Protein AF-A0A662GGZ2-F1 (afdb_monomer_lite)

Structure (mmCIF, N/CA/C/O backbone):
data_AF-A0A662GGZ2-F1
#
_entry.id   AF-A0A662GGZ2-F1
#
loop_
_atom_site.group_PDB
_atom_site.id
_atom_site.type_symbol
_atom_site.label_atom_id
_atom_site.label_alt_id
_atom_site.label_comp_id
_atom_site.label_asym_id
_atom_site.label_entity_id
_atom_site.label_seq_id
_atom_site.pdbx_PDB_ins_code
_atom_site.Cartn_x
_atom_site.Cartn_y
_atom_site.Cartn_z
_atom_site.occupancy
_atom_site.B_iso_or_equiv
_atom_site.auth_seq_id
_atom_site.auth_comp_id
_atom_site.auth_asym_id
_atom_site.auth_atom_id
_atom_site.pdbx_PDB_model_num
ATOM 1 N N . MET A 1 1 ? -4.501 -16.540 9.269 1.00 79.62 1 MET A N 1
ATOM 2 C CA . MET A 1 1 ? -4.174 -15.303 10.007 1.00 79.62 1 MET A CA 1
ATOM 3 C C . MET A 1 1 ? -4.924 -14.098 9.445 1.00 79.62 1 MET A C 1
ATOM 5 O O . MET A 1 1 ? -5.728 -13.538 10.168 1.00 79.62 1 MET A O 1
ATOM 9 N N . THR A 1 2 ? -4.788 -13.771 8.157 1.00 81.56 2 THR A N 1
ATOM 10 C CA . THR A 1 2 ? -5.444 -12.617 7.498 1.00 81.56 2 THR A CA 1
ATOM 11 C C . THR A 1 2 ? -6.959 -12.520 7.723 1.00 81.56 2 THR A C 1
ATOM 13 O O . THR A 1 2 ? -7.440 -11.517 8.234 1.00 81.56 2 THR A O 1
ATOM 16 N N . LYS A 1 3 ? -7.718 -13.597 7.454 1.00 87.25 3 LYS A N 1
ATOM 17 C CA . LYS A 1 3 ? -9.175 -13.629 7.712 1.00 87.25 3 LYS A CA 1
ATOM 18 C C . LYS A 1 3 ? -9.536 -13.422 9.186 1.00 87.25 3 LYS A C 1
ATOM 20 O O . LYS A 1 3 ? -10.584 -12.872 9.485 1.00 87.25 3 LYS A O 1
ATOM 25 N N . MET A 1 4 ? -8.676 -13.876 10.099 1.00 86.25 4 MET A N 1
ATOM 26 C CA . MET A 1 4 ? -8.883 -13.719 11.540 1.00 86.25 4 MET A CA 1
ATOM 27 C C . MET A 1 4 ? -8.657 -12.267 11.965 1.00 86.25 4 MET A C 1
ATOM 29 O O . MET A 1 4 ? -9.461 -11.752 12.727 1.00 86.25 4 MET A O 1
ATOM 33 N N . LEU A 1 5 ? -7.614 -11.604 11.454 1.00 83.12 5 LEU A N 1
ATOM 34 C CA . LEU A 1 5 ? -7.378 -10.177 11.701 1.00 83.12 5 LEU A CA 1
ATOM 35 C C . LEU A 1 5 ? -8.572 -9.348 11.218 1.00 83.12 5 LEU A C 1
ATOM 37 O O . LEU A 1 5 ? -9.164 -8.615 12.004 1.00 83.12 5 LEU A O 1
ATOM 41 N N . TYR A 1 6 ? -9.012 -9.574 9.980 1.00 86.12 6 TYR A N 1
ATOM 42 C CA . TYR A 1 6 ? -10.186 -8.892 9.439 1.00 86.12 6 TYR A CA 1
ATOM 43 C C . TYR A 1 6 ? -11.462 -9.159 10.257 1.00 86.12 6 TYR A C 1
ATOM 45 O O . TYR A 1 6 ? -12.184 -8.230 10.603 1.00 86.12 6 TYR A O 1
ATOM 53 N N . ALA A 1 7 ? -11.710 -10.412 10.662 1.00 89.12 7 ALA A N 1
ATOM 54 C CA . ALA A 1 7 ? -12.854 -10.765 11.512 1.00 89.12 7 ALA A CA 1
ATOM 55 C C . ALA A 1 7 ? -12.814 -10.125 12.916 1.00 89.12 7 ALA A C 1
ATOM 57 O O . ALA A 1 7 ? -13.834 -10.106 13.600 1.00 89.12 7 ALA A O 1
ATOM 58 N N . ASN A 1 8 ? -11.659 -9.608 13.347 1.00 83.38 8 ASN A N 1
ATOM 59 C CA . ASN A 1 8 ? -11.489 -8.846 14.585 1.00 83.38 8 ASN A CA 1
ATOM 60 C C . ASN A 1 8 ? -11.429 -7.324 14.333 1.00 83.38 8 ASN A C 1
ATOM 62 O O . ASN A 1 8 ? -10.942 -6.586 15.185 1.00 83.38 8 ASN A O 1
ATOM 66 N N . ASN A 1 9 ? -11.939 -6.856 13.187 1.00 83.38 9 ASN A N 1
ATOM 67 C CA . ASN A 1 9 ? -12.001 -5.449 12.776 1.00 83.38 9 ASN A CA 1
ATOM 68 C C . ASN A 1 9 ? -10.637 -4.762 12.594 1.00 83.38 9 ASN A C 1
ATOM 70 O O . ASN A 1 9 ? -10.553 -3.536 12.668 1.00 83.38 9 ASN A O 1
ATOM 74 N N . PHE A 1 10 ? -9.573 -5.525 12.340 1.00 80.62 10 PHE A N 1
ATOM 75 C CA . PHE A 1 10 ? -8.313 -4.945 11.885 1.00 80.62 10 PHE A CA 1
ATOM 76 C C . PHE A 1 10 ? -8.374 -4.675 10.381 1.00 80.62 10 PHE A C 1
ATOM 78 O O . PHE A 1 10 ? -8.867 -5.513 9.620 1.00 80.62 10 PHE A O 1
ATOM 85 N N . ASP A 1 11 ? -7.829 -3.533 9.958 1.00 83.12 11 ASP A N 1
ATOM 86 C CA . ASP A 1 11 ? -7.547 -3.296 8.544 1.00 83.12 11 ASP A CA 1
ATOM 87 C C . ASP A 1 11 ? -6.455 -4.257 8.055 1.00 83.12 11 ASP A C 1
ATOM 89 O O . ASP A 1 11 ? -5.533 -4.622 8.795 1.00 83.12 11 ASP A O 1
ATOM 93 N N . VAL A 1 12 ? -6.571 -4.679 6.800 1.00 88.12 12 VAL A N 1
ATOM 94 C CA . VAL A 1 12 ? -5.596 -5.540 6.136 1.00 88.12 12 VAL A CA 1
ATOM 95 C C . VAL A 1 12 ? -5.177 -4.872 4.835 1.00 88.12 12 VAL A C 1
ATOM 97 O O . VAL A 1 12 ? -5.900 -4.897 3.840 1.00 88.12 12 VAL A O 1
ATOM 100 N N . GLY A 1 13 ? -3.965 -4.324 4.844 1.00 90.88 13 GLY A N 1
ATOM 101 C CA . GLY A 1 13 ? -3.326 -3.753 3.666 1.00 90.88 13 GLY A CA 1
ATOM 102 C C . GLY A 1 13 ? -2.321 -4.695 3.002 1.00 90.88 13 GLY A C 1
ATOM 103 O O . GLY A 1 13 ? -1.842 -5.658 3.608 1.00 90.88 13 GLY A O 1
ATOM 104 N N . LEU A 1 14 ? -1.962 -4.391 1.753 1.00 91.62 14 LEU A N 1
ATOM 105 C CA . LEU A 1 14 ? -0.874 -5.079 1.051 1.00 91.62 14 LEU A CA 1
ATOM 106 C C . LEU A 1 14 ? 0.463 -4.376 1.311 1.00 91.62 14 LEU A C 1
ATOM 108 O O . LEU A 1 14 ? 0.640 -3.209 0.961 1.00 91.62 14 LEU A O 1
ATOM 112 N N . HIS A 1 15 ? 1.431 -5.111 1.852 1.00 89.75 15 HIS A N 1
ATOM 113 C CA . HIS A 1 15 ? 2.826 -4.680 1.911 1.00 89.75 15 HIS A CA 1
ATOM 114 C C . HIS A 1 15 ? 3.544 -5.100 0.618 1.00 89.75 15 HIS A C 1
ATOM 116 O O . HIS A 1 15 ? 3.550 -6.287 0.297 1.00 89.75 15 HIS A O 1
ATOM 122 N N . TYR A 1 16 ? 4.105 -4.158 -0.148 1.00 89.06 16 TYR A N 1
ATOM 123 C CA . TYR A 1 16 ? 4.585 -4.422 -1.511 1.00 89.06 16 TYR A CA 1
ATOM 124 C C . TYR A 1 16 ? 6.048 -4.024 -1.763 1.00 89.06 16 TYR A C 1
ATOM 126 O O . TYR A 1 16 ? 6.557 -3.032 -1.237 1.00 89.06 16 TYR A O 1
ATOM 134 N N . GLU A 1 17 ? 6.691 -4.793 -2.652 1.00 88.62 17 GLU A N 1
ATOM 135 C CA . GLU A 1 17 ? 8.090 -4.638 -3.097 1.00 88.62 17 GLU A CA 1
ATOM 136 C C . GLU A 1 17 ? 8.273 -4.775 -4.618 1.00 88.62 17 GLU A C 1
ATOM 138 O O . GLU A 1 17 ? 9.361 -5.060 -5.125 1.00 88.62 17 GLU A O 1
ATOM 143 N N . MET A 1 18 ? 7.191 -4.588 -5.373 1.00 89.19 18 MET A N 1
ATOM 144 C CA . MET A 1 18 ? 7.147 -4.972 -6.785 1.00 89.19 18 MET A CA 1
ATOM 145 C C . MET A 1 18 ? 8.113 -4.188 -7.669 1.00 89.19 18 MET A C 1
ATOM 147 O O . MET A 1 18 ? 8.566 -4.728 -8.671 1.00 89.19 18 MET A O 1
ATOM 151 N N . LEU A 1 19 ? 8.477 -2.951 -7.310 1.00 90.06 19 LEU A N 1
ATOM 152 C CA . LEU A 1 19 ? 9.427 -2.180 -8.112 1.00 90.06 19 LEU A CA 1
ATOM 153 C C . LEU A 1 19 ? 10.836 -2.770 -8.031 1.00 90.06 19 LEU A C 1
ATOM 155 O O . LEU A 1 19 ? 11.530 -2.837 -9.042 1.00 90.06 19 LEU A O 1
ATOM 159 N N . PHE A 1 20 ? 11.233 -3.240 -6.849 1.00 87.62 20 PHE A N 1
ATOM 160 C CA . PHE A 1 20 ? 12.496 -3.947 -6.669 1.00 87.62 20 PHE A CA 1
ATOM 161 C C . PHE A 1 20 ? 12.488 -5.300 -7.397 1.00 87.62 20 PHE A C 1
ATOM 163 O O . PHE A 1 20 ? 13.406 -5.589 -8.162 1.00 87.62 20 PHE A O 1
ATOM 170 N N . PHE A 1 21 ? 11.433 -6.105 -7.225 1.00 87.38 21 PHE A N 1
ATOM 171 C CA . PHE A 1 21 ? 11.331 -7.421 -7.873 1.00 87.38 21 PHE A CA 1
ATOM 172 C C . PHE A 1 21 ? 11.188 -7.355 -9.397 1.00 87.38 21 PHE A C 1
ATOM 174 O O . PHE A 1 21 ? 11.595 -8.285 -10.091 1.00 87.38 21 PHE A O 1
ATOM 181 N N . ALA A 1 22 ? 10.653 -6.256 -9.927 1.00 91.50 22 ALA A N 1
ATOM 182 C CA . ALA A 1 22 ? 10.554 -6.006 -11.360 1.00 91.50 22 ALA A CA 1
ATOM 183 C C . ALA A 1 22 ? 11.845 -5.437 -11.977 1.00 91.50 22 ALA A C 1
ATOM 185 O O . ALA A 1 22 ? 11.798 -4.955 -13.108 1.00 91.50 22 ALA A O 1
ATOM 186 N N . ASP A 1 23 ? 12.970 -5.432 -11.251 1.00 91.25 23 ASP A N 1
ATOM 187 C CA . ASP A 1 23 ? 14.229 -4.803 -11.681 1.00 91.25 23 ASP A CA 1
ATOM 188 C C . ASP A 1 23 ? 14.018 -3.347 -12.139 1.00 91.25 23 ASP A C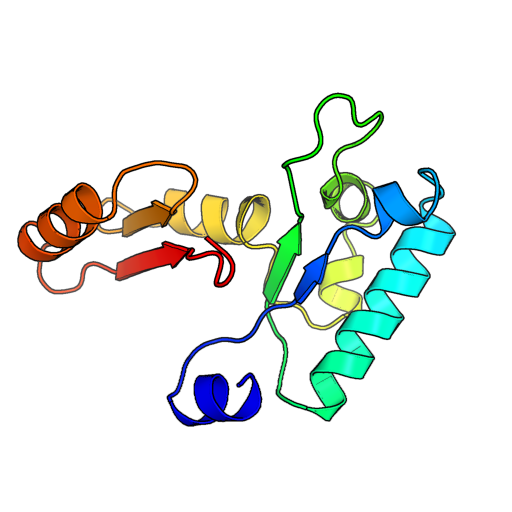 1
ATOM 190 O O . ASP A 1 23 ? 14.484 -2.898 -13.185 1.00 91.25 23 ASP A O 1
ATOM 194 N N . TYR A 1 24 ? 13.220 -2.607 -11.364 1.00 91.12 24 TYR A N 1
ATOM 195 C CA . TYR A 1 24 ? 12.852 -1.213 -11.619 1.00 91.12 24 TYR A CA 1
ATOM 196 C C . TYR A 1 24 ? 12.097 -0.972 -12.936 1.00 91.12 24 TYR A C 1
ATOM 198 O O . TYR A 1 24 ? 11.995 0.166 -13.407 1.00 91.12 24 TYR A O 1
ATOM 206 N N . ASN A 1 25 ? 11.504 -2.018 -13.517 1.00 94.56 25 ASN A N 1
ATOM 207 C CA . ASN A 1 25 ? 10.551 -1.887 -14.608 1.00 94.56 25 ASN A CA 1
ATOM 208 C C . ASN A 1 25 ? 9.174 -1.485 -14.062 1.00 94.56 25 ASN A C 1
ATOM 210 O O . ASN A 1 25 ? 8.426 -2.309 -13.540 1.00 94.56 25 ASN A O 1
ATOM 214 N N . PHE A 1 26 ? 8.830 -0.208 -14.221 1.00 94.31 26 PHE A N 1
ATOM 215 C CA . PHE A 1 26 ? 7.596 0.374 -13.686 1.00 94.31 26 PHE A CA 1
ATOM 216 C C . PHE A 1 26 ? 6.326 -0.295 -14.217 1.00 94.31 26 PHE A C 1
ATOM 218 O O . PHE A 1 26 ? 5.447 -0.616 -13.428 1.00 94.31 26 PHE A O 1
ATOM 225 N N . SER A 1 27 ? 6.246 -0.582 -15.520 1.00 95.50 27 SER A N 1
ATOM 226 C CA . SER A 1 27 ? 5.055 -1.224 -16.094 1.00 95.50 27 SER A CA 1
ATOM 227 C C . SER A 1 27 ? 4.833 -2.618 -15.507 1.00 95.50 27 SER A C 1
ATOM 229 O O . SER A 1 27 ? 3.706 -2.983 -15.189 1.00 95.50 27 SER A O 1
ATOM 231 N N . VAL A 1 28 ? 5.911 -3.387 -15.331 1.00 96.50 28 VAL A N 1
ATOM 232 C CA . VAL A 1 28 ? 5.836 -4.724 -14.728 1.00 96.50 28 VAL A CA 1
ATOM 233 C C . VAL A 1 28 ? 5.486 -4.627 -13.242 1.00 96.50 28 VAL A C 1
ATOM 235 O O . VAL A 1 28 ? 4.667 -5.403 -12.759 1.00 96.50 28 VAL A O 1
ATOM 238 N N . ALA A 1 29 ? 6.065 -3.664 -12.522 1.00 94.69 29 ALA A N 1
ATOM 239 C CA . ALA A 1 29 ? 5.776 -3.437 -11.110 1.00 94.69 29 ALA A CA 1
ATOM 240 C C . ALA A 1 29 ? 4.307 -3.055 -10.866 1.00 94.69 29 ALA A C 1
ATOM 242 O O . ALA A 1 29 ? 3.696 -3.558 -9.925 1.00 94.69 29 ALA A O 1
ATOM 243 N N . GLU A 1 30 ? 3.731 -2.205 -11.720 1.00 95.50 30 GLU A N 1
ATOM 244 C CA . GLU A 1 30 ? 2.312 -1.839 -11.674 1.00 95.50 30 GLU A CA 1
ATOM 245 C C . GLU A 1 30 ? 1.412 -3.053 -11.930 1.00 95.50 30 GLU A C 1
ATOM 247 O O . GLU A 1 30 ? 0.484 -3.302 -11.160 1.00 95.50 30 GLU A O 1
ATOM 252 N N . ASP A 1 31 ? 1.715 -3.854 -12.956 1.00 96.25 31 ASP A N 1
ATOM 253 C CA . ASP A 1 31 ? 0.958 -5.072 -13.261 1.00 96.25 31 ASP A CA 1
ATOM 254 C C . ASP A 1 31 ? 1.007 -6.090 -12.112 1.00 96.25 31 ASP A C 1
ATOM 256 O O . ASP A 1 31 ? 0.000 -6.740 -11.816 1.00 96.25 31 ASP A O 1
ATOM 260 N N . LEU A 1 32 ? 2.164 -6.238 -11.460 1.00 95.31 32 LEU A N 1
ATOM 261 C CA . LEU A 1 32 ? 2.326 -7.099 -10.287 1.00 95.31 32 LEU A CA 1
ATOM 262 C C . LEU A 1 32 ? 1.543 -6.565 -9.087 1.00 95.31 32 LEU A C 1
ATOM 264 O O . LEU A 1 32 ? 0.809 -7.328 -8.466 1.00 95.31 32 LEU A O 1
ATOM 268 N N . LEU A 1 33 ? 1.621 -5.260 -8.804 1.00 94.94 33 LEU A N 1
ATOM 269 C CA . LEU A 1 33 ? 0.850 -4.654 -7.718 1.00 94.94 33 LEU A CA 1
ATOM 270 C C . LEU A 1 33 ? -0.656 -4.878 -7.916 1.00 94.94 33 LEU A C 1
ATOM 272 O O . LEU A 1 33 ? -1.343 -5.274 -6.979 1.00 94.94 33 LEU A O 1
ATOM 276 N N . ILE A 1 34 ? -1.168 -4.664 -9.134 1.00 95.62 34 ILE A N 1
ATOM 277 C CA . ILE A 1 34 ? -2.587 -4.874 -9.451 1.00 95.62 34 ILE A CA 1
ATOM 278 C C . ILE A 1 34 ? -2.990 -6.331 -9.197 1.00 95.62 34 ILE A C 1
ATOM 280 O O . ILE A 1 34 ? -4.040 -6.591 -8.607 1.00 95.62 34 ILE A O 1
ATOM 284 N N . LYS A 1 35 ? -2.168 -7.290 -9.638 1.00 96.00 35 LYS A N 1
ATOM 285 C CA . LYS A 1 35 ? -2.431 -8.720 -9.432 1.00 96.00 35 LYS A CA 1
ATOM 286 C C . LYS A 1 35 ? -2.455 -9.081 -7.953 1.00 96.00 35 LYS A C 1
ATOM 288 O O . LYS A 1 35 ? -3.390 -9.752 -7.528 1.00 96.00 35 LYS A O 1
ATOM 293 N N . ASP A 1 36 ? -1.491 -8.601 -7.181 1.00 95.00 36 ASP A N 1
ATOM 294 C CA . ASP A 1 36 ? -1.361 -8.954 -5.768 1.00 95.00 36 ASP A CA 1
ATOM 295 C C . ASP A 1 36 ? -2.454 -8.320 -4.906 1.00 95.00 36 ASP A C 1
ATOM 297 O O . ASP A 1 36 ? -3.000 -8.982 -4.022 1.00 95.00 36 ASP A O 1
ATOM 301 N N . VAL A 1 37 ? -2.850 -7.076 -5.204 1.00 95.94 37 VAL A N 1
ATOM 302 C CA . VAL A 1 37 ? -4.011 -6.443 -4.560 1.00 95.94 37 VAL A CA 1
ATOM 303 C C . VAL A 1 37 ? -5.272 -7.263 -4.824 1.00 95.94 37 VAL A C 1
ATOM 305 O O . VAL A 1 37 ? -6.013 -7.564 -3.890 1.00 95.94 37 VAL A O 1
ATOM 308 N N . ASN A 1 38 ? -5.509 -7.669 -6.073 1.00 96.25 38 ASN A N 1
ATOM 309 C CA . ASN A 1 38 ? -6.686 -8.467 -6.419 1.00 96.25 38 ASN A CA 1
ATOM 310 C C . ASN A 1 38 ? -6.648 -9.864 -5.785 1.00 96.25 38 ASN A C 1
ATOM 312 O O . ASN A 1 38 ? -7.659 -10.322 -5.263 1.00 96.25 38 ASN A O 1
ATOM 316 N N . LEU A 1 39 ? -5.478 -10.503 -5.740 1.00 95.81 39 LEU A N 1
ATOM 317 C CA . LEU A 1 39 ? -5.309 -11.799 -5.087 1.00 95.81 39 LEU A CA 1
ATOM 318 C C . LEU A 1 39 ? -5.596 -11.723 -3.580 1.00 95.81 39 LEU A C 1
ATOM 320 O O . LEU A 1 39 ? -6.213 -12.626 -3.018 1.00 95.81 39 LEU A O 1
ATOM 324 N N . LEU A 1 40 ? -5.171 -10.649 -2.907 1.00 94.50 40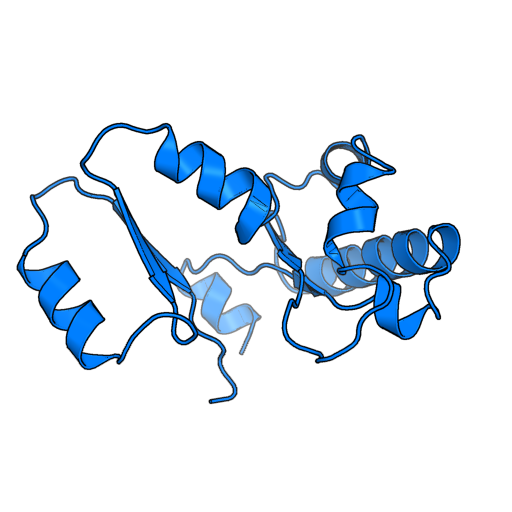 LEU A N 1
ATOM 325 C CA . LEU A 1 40 ? -5.487 -10.445 -1.492 1.00 94.50 40 LEU A CA 1
ATOM 326 C C . LEU A 1 40 ? -6.980 -10.136 -1.283 1.00 94.50 40 LEU A C 1
ATOM 328 O O . LEU A 1 40 ? -7.564 -10.604 -0.301 1.00 94.50 40 LEU A O 1
ATOM 332 N N . ARG A 1 41 ? -7.613 -9.430 -2.231 1.00 96.44 41 ARG A N 1
ATOM 333 C CA . ARG A 1 41 ? -9.058 -9.139 -2.233 1.00 96.44 41 ARG A CA 1
ATOM 334 C C . ARG A 1 41 ? -9.944 -10.372 -2.322 1.00 96.44 41 ARG A C 1
ATOM 336 O O . ARG A 1 41 ? -11.037 -10.366 -1.760 1.00 96.44 41 ARG A O 1
ATOM 343 N N . ASP A 1 42 ? -9.450 -11.455 -2.915 1.00 96.50 42 ASP A N 1
ATOM 344 C CA . ASP A 1 42 ? -10.138 -12.752 -2.894 1.00 96.50 42 ASP A CA 1
ATOM 345 C C . ASP A 1 42 ? -10.244 -13.347 -1.470 1.00 96.50 42 ASP A C 1
ATOM 347 O O . ASP A 1 42 ? -10.992 -14.299 -1.225 1.00 96.50 42 ASP A O 1
ATOM 351 N N . ILE A 1 43 ? -9.492 -12.804 -0.504 1.00 94.62 43 ILE A N 1
ATOM 352 C CA . ILE A 1 43 ? -9.424 -13.281 0.881 1.00 94.62 43 ILE A CA 1
ATOM 353 C C . ILE A 1 43 ? -10.160 -12.335 1.837 1.00 94.62 43 ILE A C 1
ATOM 355 O O . ILE A 1 43 ? -10.936 -12.820 2.668 1.00 94.62 43 ILE A O 1
ATOM 359 N N . VAL A 1 44 ? -9.881 -11.030 1.758 1.00 94.56 44 VAL A N 1
ATOM 360 C CA . VAL A 1 44 ? -10.451 -9.952 2.590 1.00 94.56 44 VAL A CA 1
ATOM 361 C C . VAL A 1 44 ? -10.497 -8.645 1.791 1.00 94.56 44 VAL A C 1
ATOM 363 O O . VAL A 1 44 ? -9.665 -8.474 0.908 1.00 94.56 44 VAL A O 1
ATOM 366 N N . PRO A 1 45 ? -11.396 -7.692 2.089 1.00 94.88 45 PRO A N 1
ATOM 367 C CA . PRO A 1 45 ? -11.323 -6.359 1.494 1.00 94.88 45 PRO A CA 1
ATOM 368 C C . PRO A 1 45 ? -9.964 -5.694 1.753 1.00 94.88 45 PRO A C 1
ATOM 370 O O . PRO A 1 45 ? -9.408 -5.837 2.839 1.00 94.88 45 PRO A O 1
ATOM 373 N N . VAL A 1 46 ? -9.450 -4.971 0.755 1.00 94.00 46 VAL A N 1
ATOM 374 C CA . VAL A 1 46 ? -8.157 -4.273 0.818 1.00 94.00 46 VAL A CA 1
ATOM 375 C C . VAL A 1 46 ? -8.357 -2.837 0.367 1.00 94.00 46 VAL A C 1
ATOM 377 O O . VAL A 1 46 ? -8.725 -2.606 -0.790 1.00 94.00 46 VAL A O 1
ATOM 380 N N . TYR A 1 47 ? -8.077 -1.902 1.270 1.00 91.81 47 TYR A N 1
ATOM 381 C CA . TYR A 1 47 ? -8.210 -0.461 1.041 1.00 91.81 47 TYR A CA 1
ATOM 382 C C . TYR A 1 47 ? -6.879 0.278 1.167 1.00 91.81 47 TYR A C 1
ATOM 384 O O . TYR A 1 47 ? -6.724 1.368 0.623 1.00 91.81 47 TYR A O 1
ATOM 392 N N . THR A 1 48 ? -5.893 -0.318 1.833 1.00 90.44 48 THR A N 1
ATOM 393 C CA . THR A 1 48 ? -4.600 0.312 2.098 1.00 90.44 48 THR A CA 1
ATOM 394 C C . THR A 1 48 ? -3.453 -0.505 1.514 1.00 90.44 48 THR A C 1
ATOM 396 O O . THR A 1 48 ? -3.515 -1.729 1.368 1.00 90.44 48 THR A O 1
ATOM 399 N N . ILE A 1 49 ? -2.377 0.188 1.151 1.00 91.44 49 ILE A N 1
ATOM 400 C CA . ILE A 1 49 ? -1.113 -0.432 0.751 1.00 91.44 49 ILE A CA 1
ATOM 401 C C . ILE A 1 49 ? 0.045 0.187 1.526 1.00 91.44 49 ILE A C 1
ATOM 403 O O . ILE A 1 49 ? -0.051 1.287 2.065 1.00 91.44 49 ILE A O 1
ATOM 407 N N . CYS A 1 50 ? 1.159 -0.522 1.597 1.00 88.44 50 CYS A N 1
ATOM 408 C CA . CYS A 1 50 ? 2.345 -0.087 2.310 1.00 88.44 50 CYS A CA 1
ATOM 409 C C . CYS A 1 50 ? 3.571 -0.478 1.486 1.00 88.44 50 CYS A C 1
ATOM 411 O O . CYS A 1 50 ? 3.758 -1.645 1.152 1.00 88.44 50 CYS A O 1
ATOM 413 N N . SER A 1 51 ? 4.383 0.495 1.101 1.00 87.06 51 SER A N 1
ATOM 414 C CA . SER A 1 51 ? 5.642 0.256 0.406 1.00 87.06 51 SER A CA 1
ATOM 415 C C . SER A 1 51 ? 6.682 -0.243 1.399 1.00 87.06 51 SER A C 1
ATOM 417 O O . SER A 1 51 ? 6.911 0.374 2.441 1.00 87.06 51 SER A O 1
ATOM 419 N N . HIS A 1 52 ? 7.362 -1.338 1.076 1.00 78.94 52 HIS A N 1
ATOM 420 C CA . HIS A 1 52 ? 8.503 -1.753 1.880 1.00 78.94 52 HIS A CA 1
ATOM 421 C C . HIS A 1 52 ? 9.705 -0.850 1.556 1.00 78.94 52 HIS A C 1
ATOM 423 O O . HIS A 1 52 ? 10.099 -0.694 0.391 1.00 78.94 52 HIS A O 1
ATOM 429 N N . GLY A 1 53 ? 10.283 -0.241 2.594 1.00 62.59 53 GLY A N 1
ATOM 430 C CA . GLY A 1 53 ? 11.353 0.759 2.475 1.00 62.59 53 GLY A CA 1
ATOM 431 C C . GLY A 1 53 ? 12.763 0.265 2.815 1.00 62.59 53 GLY A C 1
ATOM 432 O O . GLY A 1 53 ? 13.670 1.085 2.930 1.00 62.59 53 GLY A O 1
ATOM 433 N N . ASN A 1 54 ? 12.961 -1.037 3.042 1.00 55.22 54 ASN A N 1
ATOM 434 C CA . ASN A 1 54 ? 14.042 -1.494 3.925 1.00 55.22 54 ASN A CA 1
ATOM 435 C C . ASN A 1 54 ? 15.267 -2.145 3.259 1.00 55.22 54 ASN A C 1
ATOM 437 O O . ASN A 1 54 ? 16.150 -2.625 3.971 1.00 55.22 54 ASN A O 1
ATOM 441 N N . ILE A 1 55 ? 15.386 -2.156 1.927 1.00 58.09 55 ILE A N 1
ATOM 442 C CA . ILE A 1 55 ? 16.600 -2.699 1.295 1.00 58.09 55 ILE A CA 1
ATOM 443 C C . ILE A 1 55 ? 17.633 -1.583 1.109 1.00 58.09 55 ILE A C 1
ATOM 445 O O . ILE A 1 55 ? 17.432 -0.626 0.360 1.00 58.09 55 ILE A O 1
ATOM 449 N N . ALA A 1 56 ? 18.780 -1.717 1.779 1.00 54.81 56 ALA A N 1
ATOM 450 C CA . ALA A 1 56 ? 19.922 -0.840 1.552 1.00 54.81 56 ALA A CA 1
ATOM 451 C C . ALA A 1 56 ? 20.370 -0.936 0.080 1.00 54.81 56 ALA A C 1
ATOM 453 O O . ALA A 1 56 ? 20.659 -2.029 -0.405 1.00 54.81 56 ALA A O 1
ATOM 454 N N . LYS A 1 57 ? 20.499 0.220 -0.592 1.00 64.94 57 LYS A N 1
ATOM 455 C CA . LYS A 1 57 ? 20.905 0.386 -2.009 1.00 64.94 57 LYS A CA 1
ATOM 456 C C . LYS A 1 57 ? 19.825 0.089 -3.064 1.00 64.94 57 LYS A C 1
ATOM 458 O O . LYS A 1 57 ? 20.131 -0.486 -4.105 1.00 64.94 57 LYS A O 1
ATOM 463 N N . GLN A 1 58 ? 18.586 0.518 -2.842 1.00 71.25 58 GLN A N 1
ATOM 464 C CA . GLN A 1 58 ? 17.607 0.574 -3.932 1.00 71.25 58 GLN A CA 1
ATOM 465 C C . GLN A 1 58 ? 17.897 1.743 -4.891 1.00 71.25 58 GLN A C 1
ATOM 467 O O . GLN A 1 58 ? 18.204 2.848 -4.444 1.00 71.25 58 GLN A O 1
ATOM 472 N N . THR A 1 59 ? 17.780 1.506 -6.202 1.00 80.44 59 THR A N 1
ATOM 473 C CA . THR A 1 59 ? 17.852 2.559 -7.238 1.00 80.44 59 THR A CA 1
ATOM 474 C C . THR A 1 59 ? 16.655 3.501 -7.130 1.00 80.44 59 THR A C 1
ATOM 476 O O . THR A 1 59 ? 16.802 4.716 -7.230 1.00 80.44 59 THR A O 1
ATOM 479 N N . TYR A 1 60 ? 15.477 2.923 -6.889 1.00 80.44 60 TYR A N 1
ATOM 480 C CA . TYR A 1 60 ? 14.229 3.623 -6.620 1.00 80.44 60 TYR A CA 1
ATOM 481 C C . TYR A 1 60 ? 13.520 2.947 -5.453 1.00 80.44 60 TYR A C 1
ATOM 483 O O . TYR A 1 60 ? 13.460 1.721 -5.378 1.00 80.44 60 TYR A O 1
ATOM 491 N N . VAL A 1 61 ? 12.966 3.754 -4.560 1.00 84.00 61 VAL A N 1
ATOM 492 C CA . VAL A 1 61 ? 12.095 3.283 -3.480 1.00 84.00 61 VAL A CA 1
ATOM 493 C C . VAL A 1 61 ? 10.760 2.806 -4.050 1.00 84.00 61 VAL A C 1
ATOM 495 O O . VAL A 1 61 ? 10.263 3.366 -5.024 1.00 84.00 61 VAL A O 1
ATOM 498 N N . ASN A 1 62 ? 10.157 1.778 -3.447 1.00 85.12 62 ASN A N 1
ATOM 499 C CA . ASN A 1 62 ? 8.967 1.125 -4.009 1.00 85.12 62 ASN A CA 1
ATOM 500 C C . ASN A 1 62 ? 7.780 2.068 -4.242 1.00 85.12 62 ASN A C 1
ATOM 502 O O . ASN A 1 62 ? 7.042 1.879 -5.205 1.00 85.12 62 ASN A O 1
ATOM 506 N N . TYR A 1 63 ? 7.618 3.109 -3.423 1.00 86.62 63 TYR A N 1
ATOM 507 C CA . TYR A 1 63 ? 6.522 4.062 -3.588 1.00 86.62 63 TYR A CA 1
ATOM 508 C C . TYR A 1 63 ? 6.622 4.940 -4.845 1.00 86.62 63 TYR A C 1
ATOM 510 O O . TYR A 1 63 ? 5.652 5.610 -5.199 1.00 86.62 63 TYR A O 1
ATOM 518 N N . GLU A 1 64 ? 7.761 4.943 -5.545 1.00 88.81 64 GLU A N 1
ATOM 519 C CA . GLU A 1 64 ? 7.941 5.681 -6.803 1.00 88.81 64 GLU A CA 1
ATOM 520 C C . GLU A 1 64 ? 6.921 5.269 -7.873 1.00 88.81 64 GLU A C 1
ATOM 522 O O . GLU A 1 64 ? 6.581 6.078 -8.735 1.00 88.81 64 GLU A O 1
ATOM 527 N N . ILE A 1 65 ? 6.369 4.051 -7.799 1.00 90.31 65 ILE A N 1
ATOM 528 C CA . ILE A 1 65 ? 5.272 3.625 -8.682 1.00 90.31 65 ILE A CA 1
ATOM 529 C C . ILE A 1 65 ? 4.042 4.535 -8.548 1.00 90.31 65 ILE A C 1
ATOM 531 O O . ILE A 1 65 ? 3.409 4.858 -9.54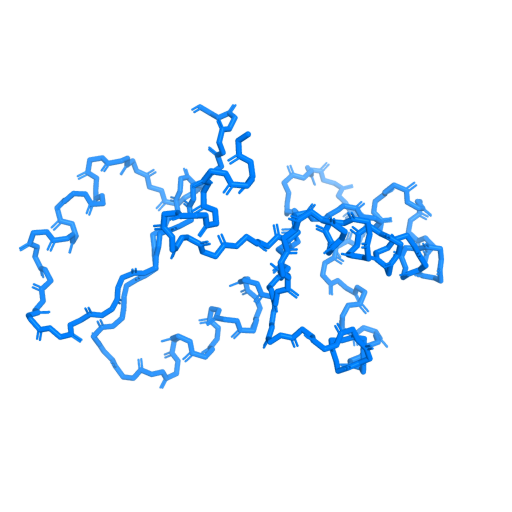7 1.00 90.31 65 ILE A O 1
ATOM 535 N N . LEU A 1 66 ? 3.744 5.017 -7.335 1.00 89.38 66 LEU A N 1
ATOM 536 C CA . LEU A 1 66 ? 2.608 5.903 -7.064 1.00 89.38 66 LEU A CA 1
ATOM 537 C C . LEU A 1 66 ? 2.912 7.352 -7.448 1.00 89.38 66 LEU A C 1
ATOM 539 O O . LEU A 1 66 ? 2.012 8.090 -7.835 1.00 89.38 66 LEU A O 1
ATOM 543 N N . ILE A 1 67 ? 4.181 7.763 -7.373 1.00 87.12 67 ILE A N 1
ATOM 544 C CA . ILE A 1 67 ? 4.611 9.088 -7.836 1.00 87.12 67 ILE A CA 1
ATOM 545 C C . ILE A 1 67 ? 4.508 9.172 -9.360 1.00 87.12 67 ILE A C 1
ATOM 547 O O . ILE A 1 67 ? 4.042 10.178 -9.895 1.00 87.12 67 ILE A O 1
ATOM 551 N N . ARG A 1 68 ? 4.933 8.119 -10.070 1.00 90.25 68 ARG A N 1
ATOM 552 C CA . ARG A 1 68 ? 4.901 8.090 -11.539 1.00 90.25 68 ARG A CA 1
ATOM 553 C C . ARG A 1 68 ? 3.514 7.828 -12.107 1.00 90.25 68 ARG A C 1
ATOM 555 O O . ARG A 1 68 ? 3.201 8.364 -13.168 1.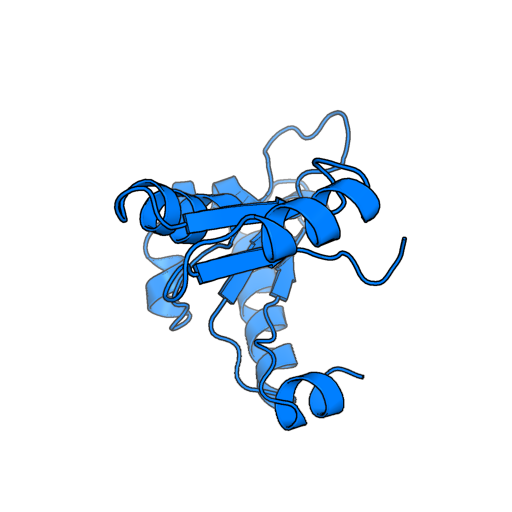00 90.25 68 ARG A O 1
ATOM 562 N N . ASN A 1 69 ? 2.691 7.048 -11.411 1.00 91.69 69 ASN A N 1
ATOM 563 C CA . ASN A 1 69 ? 1.302 6.811 -11.775 1.00 91.69 69 ASN A CA 1
ATOM 564 C C . ASN A 1 69 ? 0.363 7.217 -10.621 1.00 91.69 69 ASN A C 1
ATOM 566 O O . ASN A 1 69 ? -0.095 6.359 -9.863 1.00 91.69 69 ASN 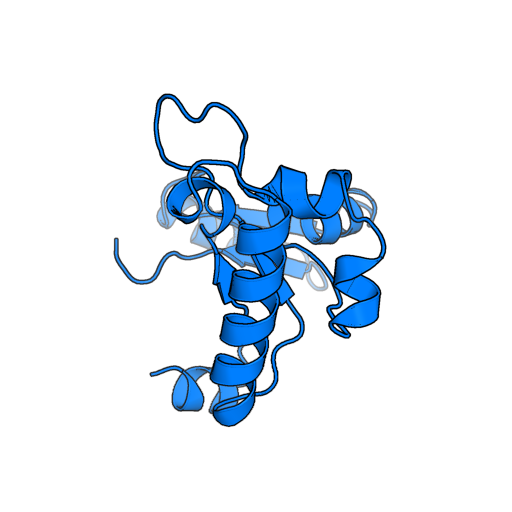A O 1
ATOM 570 N N . PRO A 1 70 ? 0.037 8.517 -10.487 1.00 86.94 70 PRO A N 1
ATOM 571 C CA . PRO A 1 70 ? -0.805 9.008 -9.393 1.00 86.94 70 PRO A CA 1
ATOM 572 C C . PRO A 1 70 ? -2.241 8.463 -9.441 1.00 86.94 70 PRO A C 1
ATOM 574 O O . PRO A 1 70 ? -2.906 8.385 -8.412 1.00 86.94 70 PRO A O 1
ATOM 577 N N . ASN A 1 71 ? -2.702 8.022 -10.615 1.00 91.50 71 ASN A N 1
ATOM 578 C CA . ASN A 1 71 ? -4.038 7.453 -10.802 1.00 91.50 71 ASN A CA 1
ATOM 579 C C . ASN A 1 71 ? -4.117 5.981 -10.365 1.00 91.50 71 ASN A C 1
ATOM 581 O O . ASN A 1 71 ? -5.193 5.387 -10.406 1.00 91.50 71 ASN A O 1
ATOM 585 N N . LEU A 1 72 ? -2.997 5.356 -9.979 1.00 91.69 72 LEU A N 1
ATOM 586 C CA . LEU A 1 72 ? -2.963 3.935 -9.637 1.00 91.69 72 LEU A CA 1
ATOM 587 C C . LEU A 1 72 ? -3.771 3.619 -8.374 1.00 91.69 72 LEU A C 1
ATOM 589 O O . LEU A 1 72 ? -4.438 2.589 -8.336 1.00 91.69 72 LEU A O 1
ATOM 593 N N . LEU A 1 73 ? -3.755 4.514 -7.379 1.00 90.81 73 LEU A N 1
ATOM 594 C CA . LEU A 1 73 ? -4.578 4.374 -6.172 1.00 90.81 73 LEU A CA 1
ATOM 595 C C . LEU A 1 73 ? -6.068 4.414 -6.515 1.00 90.81 73 LEU A C 1
ATOM 597 O O . LEU A 1 73 ? -6.807 3.520 -6.119 1.00 90.81 73 LEU A O 1
ATOM 601 N N . GLU A 1 74 ? -6.483 5.403 -7.310 1.00 91.12 74 GLU A N 1
ATOM 602 C CA . GLU A 1 74 ? -7.872 5.547 -7.755 1.00 91.12 74 GLU A CA 1
ATOM 603 C C . GLU A 1 74 ? -8.318 4.338 -8.585 1.00 91.12 74 GLU A C 1
ATOM 605 O O . GLU A 1 74 ? -9.353 3.743 -8.304 1.00 91.12 74 GLU A O 1
ATOM 610 N N . LYS A 1 75 ? -7.499 3.909 -9.555 1.00 92.69 75 LYS A N 1
ATOM 611 C CA . LYS A 1 75 ? -7.766 2.732 -10.395 1.00 92.69 75 LYS A CA 1
ATOM 612 C C . LYS A 1 75 ? -7.931 1.454 -9.575 1.00 92.69 75 LYS A C 1
ATOM 614 O O . LYS A 1 75 ? -8.685 0.568 -9.967 1.00 92.69 75 LYS A O 1
ATOM 619 N N . LEU A 1 76 ? -7.178 1.334 -8.487 1.00 93.62 76 LEU A N 1
ATOM 620 C CA . LEU A 1 76 ? -7.260 0.198 -7.585 1.00 93.62 76 LEU A CA 1
ATOM 621 C C . LEU A 1 76 ? -8.311 0.386 -6.495 1.00 93.62 76 LEU A C 1
ATOM 623 O O . LEU A 1 76 ? -8.460 -0.538 -5.709 1.00 93.62 76 LEU A O 1
ATOM 627 N N . GLU A 1 77 ? -9.038 1.503 -6.427 1.00 93.94 77 GLU A N 1
ATOM 628 C CA . GLU A 1 77 ? -9.974 1.801 -5.332 1.00 93.94 77 GLU A CA 1
ATOM 629 C C . GLU A 1 77 ? -9.289 1.688 -3.952 1.00 93.94 77 GLU A C 1
ATOM 631 O O . GLU A 1 77 ? -9.813 1.087 -3.015 1.00 93.94 77 GLU A O 1
ATOM 636 N N . LEU A 1 78 ? -8.056 2.199 -3.851 1.00 91.50 78 LEU A N 1
ATOM 637 C CA . LEU A 1 78 ? -7.276 2.250 -2.613 1.00 91.50 78 LEU A CA 1
ATOM 638 C C . LEU A 1 78 ? -7.407 3.630 -1.965 1.00 91.50 78 LEU A C 1
ATOM 640 O O . LEU A 1 78 ? -7.256 4.658 -2.623 1.00 91.50 78 LEU A O 1
ATOM 644 N N . GLU A 1 79 ? -7.617 3.647 -0.654 1.00 87.44 79 GLU A N 1
ATOM 645 C CA . GLU A 1 79 ? -7.730 4.858 0.160 1.00 87.44 79 GLU A CA 1
ATOM 646 C C . GLU A 1 79 ? -6.371 5.533 0.389 1.00 87.44 79 GLU A C 1
ATOM 648 O O . GLU A 1 79 ? -6.293 6.754 0.537 1.00 87.44 79 GLU A O 1
ATOM 653 N N . GLY A 1 80 ? -5.274 4.768 0.384 1.00 84.12 80 GLY A N 1
ATOM 654 C CA . GLY A 1 80 ? -3.945 5.361 0.461 1.00 84.12 80 GLY A CA 1
ATOM 655 C C . GLY A 1 80 ? -2.793 4.397 0.697 1.00 84.12 80 GLY A C 1
ATOM 656 O O . GLY A 1 80 ? -2.965 3.208 0.969 1.00 84.12 80 GLY A O 1
ATOM 657 N N . GLU A 1 81 ? -1.588 4.962 0.612 1.00 84.81 81 GLU A N 1
ATOM 658 C CA . GLU A 1 81 ? -0.352 4.316 1.039 1.00 84.81 81 GLU A CA 1
ATOM 659 C C . GLU A 1 81 ? 0.007 4.772 2.465 1.00 84.81 81 GLU A C 1
ATOM 661 O O . GLU A 1 81 ? -0.086 5.962 2.792 1.00 84.81 81 GLU A O 1
ATOM 666 N N . ALA A 1 82 ? 0.363 3.824 3.335 1.00 73.88 82 ALA A N 1
ATOM 667 C CA . ALA A 1 82 ? 0.500 4.041 4.776 1.00 73.88 82 ALA A CA 1
ATOM 668 C C . ALA A 1 82 ? 1.535 5.126 5.152 1.00 73.88 82 ALA A C 1
ATOM 670 O O . ALA A 1 82 ? 1.309 5.915 6.075 1.00 73.88 82 ALA A O 1
ATOM 671 N N . TYR A 1 83 ? 2.656 5.215 4.433 1.00 66.56 83 TYR A N 1
ATOM 672 C CA . TYR A 1 83 ? 3.762 6.124 4.739 1.00 66.56 83 TYR A CA 1
ATOM 673 C C . TYR A 1 83 ? 3.696 7.474 4.021 1.00 66.56 83 TYR A C 1
ATOM 675 O O . TYR A 1 83 ? 4.278 8.444 4.519 1.00 66.56 83 TYR A O 1
ATOM 683 N N . LEU A 1 84 ? 3.024 7.549 2.875 1.00 67.56 84 LEU A N 1
ATOM 684 C CA . LEU A 1 84 ? 2.945 8.732 2.024 1.00 67.56 84 LEU A CA 1
ATOM 685 C C . LEU A 1 84 ? 1.601 9.436 2.126 1.00 67.56 84 LEU A C 1
ATOM 687 O O . LEU A 1 84 ? 1.565 10.653 2.277 1.00 67.56 84 LEU A O 1
ATOM 691 N N . THR A 1 85 ? 0.503 8.691 2.046 1.00 65.56 85 THR A N 1
ATOM 692 C CA . THR A 1 85 ? -0.845 9.264 2.018 1.00 65.56 85 THR A CA 1
ATOM 693 C C . THR A 1 85 ? -1.384 9.356 3.434 1.00 65.56 85 THR A C 1
ATOM 695 O O . THR A 1 85 ? -1.636 10.452 3.935 1.00 65.56 85 THR A O 1
ATOM 698 N N . ILE A 1 86 ? -1.465 8.218 4.127 1.00 64.38 86 ILE A N 1
ATOM 699 C CA . ILE A 1 86 ? -2.039 8.147 5.473 1.00 64.38 86 ILE A CA 1
ATOM 700 C C . ILE A 1 86 ? -1.183 8.947 6.449 1.00 64.38 86 ILE A C 1
ATOM 702 O O . ILE A 1 86 ? -1.711 9.788 7.167 1.00 64.38 86 ILE A O 1
ATOM 706 N N . ARG A 1 87 ? 0.147 8.802 6.416 1.00 63.50 87 ARG A N 1
ATOM 707 C CA . ARG A 1 87 ? 1.046 9.593 7.270 1.00 63.50 87 ARG A CA 1
ATOM 708 C C . ARG A 1 87 ? 0.897 11.106 7.079 1.00 63.50 87 ARG A C 1
ATOM 710 O O . ARG A 1 87 ? 1.023 11.844 8.054 1.00 63.50 87 ARG A O 1
ATOM 717 N N . VAL A 1 88 ? 0.675 11.585 5.852 1.00 66.50 88 VAL A N 1
ATOM 718 C CA . VAL A 1 88 ? 0.519 13.023 5.571 1.00 66.50 88 VAL A CA 1
ATOM 719 C C . VAL A 1 88 ? -0.852 13.517 6.014 1.00 66.50 88 VAL A C 1
ATOM 721 O O . VAL A 1 88 ? -0.914 14.539 6.695 1.00 66.50 88 VAL A O 1
ATOM 724 N N . ILE A 1 89 ? -1.922 12.771 5.718 1.00 63.34 89 ILE A N 1
ATOM 725 C CA . ILE A 1 89 ? -3.278 13.067 6.204 1.00 63.34 89 ILE A CA 1
ATOM 726 C C . ILE A 1 89 ? -3.272 13.131 7.734 1.00 63.34 89 ILE A C 1
ATOM 728 O O . ILE A 1 89 ? -3.660 14.143 8.313 1.00 63.34 89 ILE A O 1
ATOM 732 N N . VAL A 1 90 ? -2.712 12.112 8.384 1.00 59.97 90 VAL A N 1
ATOM 733 C CA . VAL A 1 90 ? -2.573 12.026 9.843 1.00 59.97 90 VAL A CA 1
ATOM 734 C C . VAL A 1 90 ? -1.781 13.203 10.413 1.00 59.97 90 VAL A C 1
ATOM 736 O O . VAL A 1 90 ? -2.175 13.761 11.428 1.00 59.97 90 VAL A O 1
ATOM 739 N N . ARG A 1 91 ? -0.693 13.634 9.760 1.00 61.12 91 ARG A N 1
ATOM 740 C CA . ARG A 1 91 ? 0.075 14.821 10.184 1.00 61.12 91 ARG A CA 1
ATOM 741 C C . ARG A 1 91 ? -0.668 16.140 9.976 1.00 61.12 91 ARG A C 1
ATOM 743 O O . ARG A 1 91 ? -0.338 17.116 10.644 1.00 61.12 91 ARG A O 1
ATOM 750 N N . SER A 1 92 ? -1.599 16.189 9.026 1.00 63.84 92 SER A N 1
ATOM 751 C CA . SER A 1 92 ? -2.406 17.377 8.732 1.00 63.84 92 SER A CA 1
ATOM 752 C C . SER A 1 92 ? -3.622 17.519 9.653 1.00 63.84 92 SER A C 1
ATOM 754 O O . SER A 1 92 ? -4.112 18.630 9.843 1.00 63.84 92 SER A O 1
ATOM 756 N N . CYS A 1 93 ? -4.078 16.419 10.261 1.00 57.91 93 CYS A N 1
ATOM 757 C CA . CYS A 1 93 ? -5.092 16.430 11.306 1.00 57.91 93 CYS A CA 1
ATOM 758 C C . CYS A 1 93 ? -4.448 16.833 12.645 1.00 57.91 93 CYS A C 1
ATOM 760 O O . CYS A 1 93 ? -3.543 16.179 13.153 1.00 57.91 93 CYS A O 1
ATOM 762 N N . ASP A 1 94 ? -4.904 17.963 13.174 1.00 53.69 94 ASP A N 1
ATOM 763 C CA . ASP A 1 94 ? -4.395 18.685 14.342 1.00 53.69 94 ASP A CA 1
ATOM 764 C C . ASP A 1 94 ? -4.080 17.798 15.572 1.00 53.69 94 ASP A C 1
ATOM 766 O O . ASP A 1 94 ? -4.887 16.954 15.942 1.00 53.69 94 ASP A O 1
ATOM 770 N N . ARG A 1 95 ? -2.903 18.038 16.179 1.00 53.84 95 ARG A N 1
ATOM 771 C CA . ARG A 1 95 ? -2.293 17.684 17.496 1.00 53.84 95 ARG A CA 1
ATOM 772 C C . ARG A 1 95 ? -2.681 16.438 18.324 1.00 53.84 95 ARG A C 1
ATOM 774 O O . ARG A 1 95 ? -1.910 16.102 19.220 1.00 53.84 95 ARG A O 1
ATOM 781 N N . THR A 1 96 ? -3.780 15.740 18.074 1.00 56.78 96 THR A N 1
ATOM 782 C CA . THR A 1 96 ? -4.247 14.576 18.857 1.00 56.78 96 THR A CA 1
ATOM 783 C C . THR A 1 96 ? -3.866 13.232 18.235 1.00 56.78 96 THR A C 1
ATOM 785 O O . THR A 1 96 ? -4.283 12.180 18.716 1.00 56.78 96 THR A O 1
ATOM 788 N N . TYR A 1 97 ? -3.063 13.246 17.169 1.00 58.28 97 TYR A N 1
ATOM 789 C CA . TYR A 1 97 ? -2.657 12.044 16.449 1.00 58.28 97 TYR A CA 1
ATOM 790 C C . TYR A 1 97 ? -1.202 11.654 16.716 1.00 58.28 97 TYR A C 1
ATOM 792 O O . TYR A 1 97 ? -0.287 12.469 16.568 1.00 58.28 97 TYR A O 1
ATOM 800 N N . LYS A 1 98 ? -0.979 10.375 17.045 1.00 66.31 98 LYS A N 1
ATOM 801 C CA . LYS A 1 98 ? 0.361 9.786 17.218 1.00 66.31 98 LYS A CA 1
ATOM 802 C C . LYS A 1 98 ? 0.547 8.602 16.267 1.00 66.31 98 LYS A C 1
ATOM 804 O O . LYS A 1 98 ? -0.326 7.745 16.164 1.00 66.31 98 LYS A O 1
ATOM 809 N N . TYR A 1 99 ? 1.687 8.561 15.575 1.00 65.38 99 TYR A N 1
ATOM 810 C CA . TYR A 1 99 ? 2.078 7.460 14.689 1.00 65.38 99 TYR A CA 1
ATOM 811 C C . TYR A 1 99 ? 3.236 6.689 15.321 1.00 65.38 99 TYR A C 1
ATOM 813 O O . TYR A 1 99 ? 4.314 7.253 15.523 1.00 65.38 99 TYR A O 1
ATOM 821 N N . LEU A 1 100 ? 3.013 5.413 15.610 1.00 72.50 100 LEU A N 1
ATOM 822 C CA . LEU A 1 100 ? 3.970 4.505 16.232 1.00 72.50 100 LEU A CA 1
ATOM 823 C C . LEU A 1 100 ? 4.310 3.383 15.249 1.00 72.50 100 LEU A C 1
ATOM 825 O O . LEU A 1 100 ? 3.452 2.930 14.497 1.00 72.50 100 LEU A O 1
ATOM 829 N N . SER A 1 101 ? 5.570 2.961 15.231 1.00 68.50 101 SER A N 1
ATOM 830 C CA . SER A 1 101 ? 6.054 1.907 14.338 1.00 68.50 101 SER A CA 1
ATOM 831 C C . SER A 1 101 ? 7.158 1.118 15.030 1.00 68.50 101 SER A C 1
ATOM 833 O O . SER A 1 101 ? 8.022 1.725 15.666 1.00 68.50 101 SER A O 1
ATOM 835 N N . ASP A 1 102 ? 7.163 -0.203 14.875 1.00 65.12 102 ASP A N 1
ATOM 836 C CA . ASP A 1 102 ? 8.254 -1.130 15.261 1.00 65.12 102 ASP A CA 1
ATOM 837 C C . ASP A 1 102 ? 9.609 -0.780 14.645 1.00 65.12 102 ASP A C 1
ATOM 839 O O . ASP A 1 102 ? 10.655 -1.029 15.239 1.00 65.12 102 ASP A O 1
ATOM 843 N N . THR A 1 103 ? 9.595 -0.087 13.514 1.00 62.88 103 THR A N 1
ATOM 844 C CA . THR A 1 103 ? 10.782 0.492 12.878 1.00 62.88 103 THR A CA 1
ATOM 845 C C . THR A 1 103 ? 11.213 1.849 13.454 1.00 62.88 103 THR A C 1
ATOM 847 O O . THR A 1 103 ? 12.297 2.321 13.124 1.00 62.88 103 THR A O 1
ATOM 850 N N . 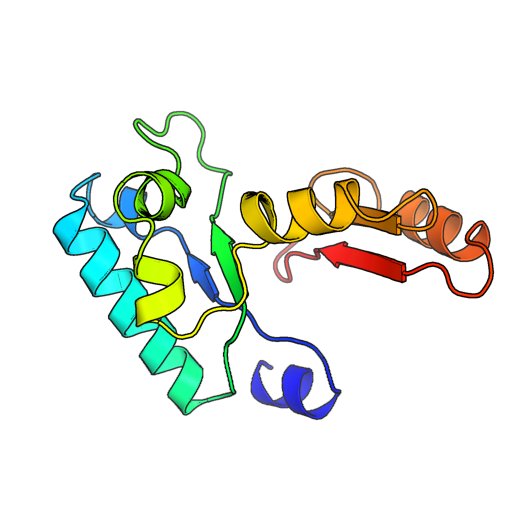ASN A 1 104 ? 10.408 2.490 14.316 1.00 53.09 104 ASN A N 1
ATOM 851 C CA . ASN A 1 104 ? 10.661 3.821 14.901 1.00 53.09 104 ASN A CA 1
ATOM 852 C C . ASN A 1 104 ? 10.405 3.877 16.425 1.00 53.09 104 ASN A C 1
ATOM 854 O O . ASN A 1 104 ? 9.806 4.828 16.927 1.00 53.09 104 ASN A O 1
ATOM 858 N N . GLY A 1 105 ? 10.862 2.883 17.189 1.00 56.81 105 GLY A N 1
ATOM 859 C CA . GLY A 1 105 ? 10.822 2.918 18.658 1.00 56.81 105 GLY A CA 1
ATOM 860 C C . GLY A 1 105 ? 10.784 1.529 19.284 1.00 56.81 105 GLY A C 1
ATOM 861 O O . GLY A 1 105 ? 10.661 0.531 18.579 1.00 56.81 105 GLY A O 1
ATOM 862 N N . ARG A 1 106 ? 10.895 1.437 20.615 1.00 62.12 106 ARG A N 1
ATOM 863 C CA . ARG A 1 106 ? 10.675 0.167 21.327 1.00 62.12 106 ARG A CA 1
ATOM 864 C C . ARG A 1 106 ? 9.197 0.043 21.688 1.00 62.12 106 ARG A C 1
ATOM 866 O O . ARG A 1 106 ? 8.554 1.039 21.994 1.00 62.12 106 ARG A O 1
ATOM 873 N N . TRP A 1 107 ? 8.678 -1.181 21.766 1.00 60.12 107 TRP A N 1
ATOM 874 C CA . TRP A 1 107 ? 7.295 -1.451 22.198 1.00 60.12 107 TRP A CA 1
ATOM 875 C C . TRP A 1 107 ? 6.929 -0.790 23.546 1.00 60.12 107 TRP A C 1
ATOM 877 O O . TRP A 1 107 ? 5.791 -0.374 23.751 1.00 60.12 107 TRP A O 1
ATOM 887 N N . VAL A 1 108 ? 7.905 -0.637 24.454 1.00 57.25 108 VAL A N 1
ATOM 888 C CA . VAL A 1 108 ? 7.748 0.055 25.751 1.00 57.25 108 VAL A CA 1
ATOM 889 C C . VAL A 1 108 ? 7.358 1.523 25.573 1.00 57.25 108 VAL A C 1
ATOM 891 O O . VAL A 1 108 ? 6.619 2.071 26.390 1.00 57.25 108 VAL A O 1
ATOM 894 N N . ASP A 1 109 ? 7.845 2.162 24.514 1.00 68.75 109 ASP A N 1
ATOM 895 C CA . ASP A 1 109 ? 7.545 3.559 24.224 1.00 68.75 109 ASP A CA 1
ATOM 896 C C . ASP A 1 109 ? 6.089 3.697 23.758 1.00 68.75 109 ASP A C 1
ATOM 898 O O . ASP A 1 109 ? 5.434 4.679 24.078 1.00 68.75 109 ASP A O 1
ATOM 902 N N . TRP A 1 110 ? 5.519 2.676 23.113 1.00 73.81 110 TRP A N 1
ATOM 903 C CA . TRP A 1 110 ? 4.137 2.729 22.623 1.00 73.81 110 TRP A CA 1
ATOM 904 C C . TRP A 1 110 ? 3.104 2.612 23.728 1.00 73.81 110 TRP A C 1
ATOM 906 O O . TRP A 1 110 ? 2.106 3.326 23.702 1.00 73.81 110 TRP A O 1
ATOM 916 N N . ILE A 1 111 ? 3.349 1.739 24.710 1.00 74.06 111 ILE A N 1
ATOM 917 C CA . ILE A 1 111 ? 2.472 1.599 25.881 1.00 74.06 111 ILE A CA 1
ATOM 918 C C . ILE A 1 111 ? 2.407 2.931 26.631 1.00 74.06 111 ILE A C 1
ATOM 920 O O . ILE A 1 111 ? 1.322 3.409 26.942 1.00 74.06 111 ILE A O 1
ATOM 924 N N . LYS A 1 112 ? 3.556 3.584 26.832 1.00 75.56 112 LYS A N 1
ATOM 925 C CA . LYS A 1 112 ? 3.603 4.912 27.454 1.00 75.56 112 LYS A CA 1
ATOM 926 C C . LYS A 1 112 ? 2.893 5.968 26.614 1.00 75.56 112 LYS A C 1
ATOM 928 O O . LYS A 1 112 ? 2.241 6.847 27.166 1.00 75.56 112 LYS A O 1
ATOM 933 N N . GLU A 1 113 ? 3.017 5.923 25.291 1.00 74.25 113 GLU A N 1
ATOM 934 C CA . GLU A 1 113 ? 2.331 6.877 24.415 1.00 74.25 113 GLU A CA 1
ATOM 935 C C . GLU A 1 113 ? 0.805 6.706 24.428 1.00 74.25 113 GLU A C 1
ATOM 937 O O . GLU A 1 113 ? 0.092 7.712 24.357 1.00 74.25 113 GLU A O 1
ATOM 942 N N . LEU A 1 114 ? 0.320 5.467 24.583 1.00 74.56 114 LEU A N 1
ATOM 943 C CA . LEU A 1 114 ? -1.089 5.140 24.825 1.00 74.56 114 LEU A CA 1
ATOM 944 C C . LEU A 1 114 ? -1.556 5.661 26.191 1.00 74.56 114 LEU A C 1
ATOM 946 O O . LEU A 1 114 ? -2.565 6.359 26.261 1.00 74.56 114 LEU A O 1
ATOM 950 N N . GLU A 1 115 ? -0.811 5.383 27.264 1.00 80.38 115 GLU A N 1
ATOM 951 C CA . GLU A 1 115 ? -1.137 5.840 28.626 1.00 80.38 115 GLU A CA 1
ATOM 952 C C . GLU A 1 115 ? -1.197 7.370 28.742 1.00 80.38 115 GLU A C 1
ATOM 954 O O . GLU A 1 115 ? -2.018 7.904 29.482 1.00 80.38 115 GLU A O 1
ATOM 959 N N . ASN A 1 116 ? -0.351 8.076 27.989 1.00 81.00 116 ASN A N 1
ATOM 960 C CA . ASN A 1 116 ? -0.266 9.538 27.992 1.00 81.00 116 ASN A CA 1
ATOM 961 C C . ASN A 1 116 ? -1.116 10.206 26.897 1.00 81.00 116 ASN A C 1
ATOM 963 O O . ASN A 1 116 ? -0.863 11.362 26.551 1.00 81.00 116 ASN A O 1
ATOM 967 N N . SER A 1 117 ? -2.047 9.485 26.270 1.00 77.50 117 SER A N 1
ATOM 968 C CA . SER A 1 117 ? -2.908 10.050 25.226 1.00 77.50 117 SER A CA 1
ATOM 969 C C . SER A 1 117 ? -4.214 10.600 25.792 1.00 77.50 117 SER A C 1
ATOM 971 O O . SER A 1 117 ? -4.820 10.011 26.687 1.00 77.50 117 SER A O 1
ATOM 973 N N . ASP A 1 118 ? -4.651 11.746 25.265 1.00 79.88 118 ASP A N 1
ATOM 974 C CA . ASP A 1 118 ? -5.905 12.365 25.685 1.00 79.88 118 ASP A CA 1
ATOM 975 C C . ASP A 1 118 ? -7.104 11.565 25.150 1.00 79.88 118 ASP A C 1
ATOM 977 O O . ASP A 1 118 ? -7.060 11.081 24.011 1.00 79.88 118 ASP A O 1
ATOM 981 N N . PRO A 1 119 ? -8.214 11.458 25.902 1.00 76.62 119 PRO A N 1
ATOM 982 C CA . PRO A 1 119 ? -9.447 10.861 25.399 1.00 76.62 119 PRO A CA 1
ATOM 983 C C . PRO A 1 119 ? -9.891 11.490 24.068 1.00 76.62 119 PRO A C 1
ATOM 985 O O . PRO A 1 119 ? -10.028 12.706 23.960 1.00 76.62 119 PRO A O 1
ATOM 988 N N . GLY A 1 120 ? -10.127 10.651 23.054 1.00 70.94 120 GLY A N 1
ATOM 989 C CA . GLY A 1 120 ? -10.460 11.087 21.689 1.00 70.94 120 GLY A CA 1
ATOM 990 C C . GLY A 1 120 ? -9.255 11.239 20.753 1.00 70.94 120 GLY A C 1
ATOM 991 O O . GLY A 1 120 ? -9.444 11.497 19.566 1.00 70.94 120 GLY A O 1
ATOM 992 N N . SER A 1 121 ? -8.035 11.035 21.256 1.00 71.00 121 SER A N 1
ATOM 993 C CA . SER A 1 121 ? -6.839 10.880 20.424 1.00 71.00 121 SER A CA 1
ATOM 994 C C . SER A 1 121 ? -6.928 9.613 19.583 1.00 71.00 121 SER A C 1
ATOM 996 O O . SER A 1 121 ? -7.428 8.584 20.043 1.00 71.00 121 SER A O 1
ATOM 998 N N . ILE A 1 122 ? -6.400 9.670 18.363 1.00 68.50 122 ILE A N 1
ATOM 999 C CA . ILE A 1 122 ? -6.292 8.491 17.507 1.00 68.50 122 ILE A CA 1
ATOM 1000 C C . ILE A 1 122 ? -4.814 8.131 17.376 1.00 68.50 122 ILE A C 1
ATOM 1002 O O . ILE A 1 122 ? -3.963 8.962 17.053 1.00 68.50 122 ILE A O 1
ATOM 1006 N N . ILE A 1 123 ? -4.501 6.871 17.664 1.00 72.69 123 ILE A N 1
ATOM 1007 C CA . ILE A 1 123 ? -3.138 6.348 17.631 1.00 72.69 123 ILE A CA 1
ATOM 1008 C C . ILE A 1 123 ? -3.068 5.298 16.535 1.00 72.69 123 ILE A C 1
ATOM 1010 O O . ILE A 1 123 ? -3.773 4.292 16.584 1.00 72.69 123 ILE A O 1
ATOM 1014 N N . TYR A 1 124 ? -2.204 5.539 15.553 1.00 69.38 124 TYR A N 1
ATOM 1015 C CA . TYR A 1 124 ? -1.903 4.572 14.508 1.00 69.38 124 TYR A CA 1
ATOM 1016 C C . TYR A 1 124 ? -0.648 3.798 14.899 1.00 69.38 124 TYR A C 1
ATOM 1018 O O . TYR A 1 124 ? 0.391 4.406 15.167 1.00 69.38 124 TYR A O 1
ATOM 1026 N N . ILE A 1 125 ? -0.739 2.469 14.934 1.00 71.62 125 ILE A N 1
ATOM 1027 C CA . ILE A 1 125 ? 0.384 1.591 15.269 1.00 71.62 125 ILE A CA 1
ATOM 1028 C C . ILE A 1 125 ? 0.648 0.678 14.078 1.00 71.62 125 ILE A C 1
ATOM 1030 O O . ILE A 1 125 ? -0.206 -0.125 13.708 1.00 71.62 125 ILE A O 1
ATOM 1034 N N . LEU A 1 126 ? 1.838 0.796 13.496 1.00 69.50 126 LEU A N 1
ATOM 1035 C CA . LEU A 1 126 ? 2.344 -0.131 12.495 1.00 69.50 126 LEU A CA 1
ATOM 1036 C C . LEU A 1 126 ? 3.222 -1.190 13.174 1.00 69.50 126 LEU A C 1
ATOM 1038 O O . LEU A 1 126 ? 4.181 -0.856 13.868 1.00 69.50 126 LEU A O 1
ATOM 1042 N N . ILE A 1 127 ? 2.896 -2.462 12.961 1.00 67.31 127 ILE A N 1
ATOM 1043 C CA . ILE A 1 127 ? 3.644 -3.605 13.493 1.00 67.31 127 ILE A CA 1
ATOM 1044 C C . ILE A 1 127 ? 3.934 -4.554 12.330 1.00 67.31 127 ILE A C 1
ATOM 1046 O O . ILE A 1 127 ? 2.999 -5.020 11.676 1.00 67.31 127 ILE A O 1
ATOM 1050 N N . HIS A 1 128 ? 5.205 -4.856 12.075 1.00 65.88 128 HIS A N 1
ATOM 1051 C CA . HIS A 1 128 ? 5.601 -5.948 11.199 1.00 65.88 128 HIS A CA 1
ATOM 1052 C C . HIS A 1 128 ? 5.421 -7.261 11.978 1.00 65.88 128 HIS A C 1
ATOM 1054 O O . HIS A 1 128 ? 5.965 -7.409 13.071 1.00 65.88 128 HIS A O 1
ATOM 1060 N N . PRO A 1 129 ? 4.661 -8.231 11.449 1.00 54.59 129 PRO A N 1
ATOM 1061 C CA . PRO A 1 129 ? 4.349 -9.472 12.162 1.00 54.59 129 PRO A CA 1
ATOM 1062 C C . PRO A 1 129 ? 5.541 -10.438 12.298 1.00 54.59 129 PRO A C 1
ATOM 1064 O O . PRO A 1 129 ? 5.417 -11.438 13.000 1.00 54.59 129 PRO A O 1
ATOM 1067 N N . ASP A 1 130 ? 6.667 -10.146 11.639 1.00 52.19 130 ASP A N 1
ATOM 1068 C CA . ASP A 1 130 ? 7.798 -11.066 11.458 1.00 52.19 130 ASP A CA 1
ATOM 1069 C C . ASP A 1 130 ? 9.058 -10.694 12.275 1.00 52.19 130 ASP A C 1
ATOM 1071 O O . ASP A 1 130 ? 10.130 -11.246 12.019 1.00 52.19 130 ASP A O 1
ATOM 1075 N N . TRP A 1 131 ? 8.949 -9.765 13.238 1.00 46.75 131 TRP A N 1
ATOM 1076 C CA . TRP A 1 131 ? 10.039 -9.362 14.148 1.00 46.75 131 TRP A CA 1
ATOM 1077 C C . TRP A 1 131 ? 9.827 -9.838 15.589 1.00 46.75 131 TRP A C 1
ATOM 1079 O O . TRP A 1 131 ? 8.688 -9.738 16.099 1.00 46.75 131 TRP A O 1
#

Sequence (131 aa):
MTKMLYANNFDVGLHYEMLFFADYNFSVAEDLLIKDVNLLRDIVPVYTICSHGNIAKQTYVNYEILIRNPNLLEKLELEGEAYLTIRVIVRSCDRTYKYLSDTNGRWVDWIKELENSDPGSIIYILIHPDW

Secondary structure (DSSP, 8-state):
-HHHHHHTT---PEEE-HHHHTTT-HHHHHHHHHHHHHHHHTTS---EEEE----TT-SS-TTHHHHH-TTHHHHTT--EEIIIIIHHHHHHS-SSEEEEETTSS-HHHHHHHHHTPPTT-EEEEE--TT-

Radius of gyration: 15.93 Å; chains: 1; bounding box: 34×34×45 Å

pLDDT: mean 79.54, std 13.64, range [46.75, 96.5]

Foldseek 3Di:
DQLVCVVVVHADEAEDDLCVVVVNPLVRSLVVVLVVQVVVVVRPDHQEYEFDQDDPDDPDGSCVSCVVPVCSSVVSNHPYYVVPRVVVVQVVPPDLEEEEEPVPDDPVVVVVVVVPHDPPRDYHYYYDPPD